Protein AF-A0A9D5QGN4-F1 (afdb_monomer)

Nearest PDB structures (foldseek):
  6yfr-assembly1_AA  TM=3.085E-01  e=6.357E-02  Leviviridae sp.
  6h04-assembly1_C  TM=1.923E-01  e=5.822E+00  Homo sapiens

Secondary structure (DSSP, 8-state):
-EEEGGGPPSEEEEEEEEEPPPHHHHHHH-EEEEEEEEEEEEE-SSEEEEEEEEEEEEEEE-TTT--EEEEEEEEEEEEEEEETTPPTTTSPPTTT-SEEE-TT--EEE-HHHHHHHHHHHS-SS--SSTT---S-GGGS------PPPGGGGGGHHHHT---

Foldseek 3Di:
DKAFPVPDDAAKDKDWDWADADPVLCVPFVWDGTKTKIWMWHHDPFKIKTKIKIWTWHWDAALFARDIDTHIFIDIDIAMEGEPPDDPPRDDDPVRHPYYDYPVDRMDDCSVVVSVVRVVRDDPGDHNDPPDPGHDCPPDPPPPPVDDDPVCPVVVVVVPPDD

Structure (mmCIF, N/CA/C/O backbone):
data_AF-A0A9D5QGN4-F1
#
_entry.id   AF-A0A9D5QGN4-F1
#
loop_
_atom_site.group_PDB
_atom_site.id
_atom_site.type_symbol
_atom_site.label_atom_id
_atom_site.label_alt_id
_atom_site.label_comp_id
_atom_site.label_asym_id
_atom_site.label_entity_id
_atom_site.label_seq_id
_atom_site.pdbx_PDB_ins_code
_atom_site.Cartn_x
_atom_site.Cartn_y
_atom_site.Cartn_z
_atom_site.occupancy
_atom_site.B_iso_or_equiv
_atom_site.auth_seq_id
_atom_site.auth_comp_id
_atom_site.auth_asym_id
_atom_site.auth_atom_id
_atom_site.pdbx_PDB_model_num
ATOM 1 N N . MET A 1 1 ? 5.331 4.589 -2.388 1.00 86.88 1 MET A N 1
ATOM 2 C CA . MET A 1 1 ? 6.805 4.487 -2.368 1.00 86.88 1 MET A CA 1
ATOM 3 C C . MET A 1 1 ? 7.326 5.094 -3.669 1.00 86.88 1 MET A C 1
ATOM 5 O O . MET A 1 1 ? 6.526 5.209 -4.586 1.00 86.88 1 MET A O 1
ATOM 9 N N . ILE A 1 2 ? 8.576 5.554 -3.764 1.00 90.56 2 ILE A N 1
ATOM 10 C CA . ILE A 1 2 ? 9.105 6.119 -5.023 1.00 90.56 2 ILE A CA 1
ATOM 11 C C . ILE A 1 2 ? 10.279 5.259 -5.468 1.00 90.56 2 ILE A C 1
ATOM 13 O O . ILE A 1 2 ? 11.277 5.154 -4.756 1.00 90.56 2 ILE A O 1
ATOM 17 N N . ILE A 1 3 ? 10.150 4.634 -6.636 1.00 92.06 3 ILE A N 1
ATOM 18 C CA . ILE A 1 3 ? 11.188 3.777 -7.210 1.00 92.06 3 ILE A CA 1
ATOM 19 C C . ILE A 1 3 ? 12.021 4.619 -8.168 1.00 92.06 3 ILE A C 1
ATOM 21 O O . ILE A 1 3 ? 11.512 5.065 -9.192 1.00 92.06 3 ILE A O 1
ATOM 25 N N . ASN A 1 4 ? 13.302 4.825 -7.855 1.00 91.62 4 ASN A N 1
ATOM 26 C CA . ASN A 1 4 ? 14.210 5.568 -8.724 1.00 91.62 4 ASN A CA 1
ATOM 27 C C . ASN A 1 4 ? 14.847 4.639 -9.764 1.00 91.62 4 ASN A C 1
ATOM 29 O O . ASN A 1 4 ? 15.761 3.870 -9.452 1.00 91.62 4 ASN A O 1
ATOM 33 N N . LEU A 1 5 ? 14.376 4.741 -11.006 1.00 90.44 5 LEU A N 1
ATOM 34 C CA . LEU A 1 5 ? 14.753 3.861 -12.112 1.00 90.44 5 LEU A CA 1
ATOM 35 C C . LEU A 1 5 ? 16.244 3.959 -12.461 1.00 90.44 5 LEU A C 1
ATOM 37 O O . LEU A 1 5 ? 16.861 2.961 -12.816 1.00 90.44 5 LEU A O 1
ATOM 41 N N . LYS A 1 6 ? 16.860 5.134 -12.277 1.00 86.69 6 LYS A N 1
ATOM 42 C CA . LYS A 1 6 ? 18.280 5.374 -12.601 1.00 86.69 6 LYS A CA 1
ATOM 43 C C . LYS A 1 6 ? 19.251 4.701 -11.633 1.00 86.69 6 LYS A C 1
ATOM 45 O O . LYS A 1 6 ? 20.433 4.577 -11.940 1.00 86.69 6 LYS A O 1
ATOM 50 N N . THR A 1 7 ? 18.773 4.303 -10.456 1.00 86.75 7 THR A N 1
ATOM 51 C CA . THR A 1 7 ? 19.592 3.632 -9.434 1.00 86.75 7 THR A CA 1
ATOM 52 C C . THR A 1 7 ? 19.526 2.108 -9.512 1.00 86.75 7 THR A C 1
ATOM 54 O O . THR A 1 7 ? 20.266 1.426 -8.801 1.00 86.75 7 THR A O 1
ATOM 57 N N . LEU A 1 8 ? 18.651 1.566 -10.364 1.00 88.69 8 LEU A N 1
ATOM 58 C CA . LEU A 1 8 ? 18.436 0.133 -10.496 1.00 88.69 8 LEU A CA 1
ATOM 59 C C . LEU A 1 8 ? 19.473 -0.495 -11.429 1.00 88.69 8 LEU A C 1
ATOM 61 O O . LEU A 1 8 ? 19.718 -0.017 -12.534 1.00 88.69 8 LEU A O 1
ATOM 65 N N . ASN A 1 9 ? 20.057 -1.605 -10.984 1.00 88.06 9 ASN A N 1
ATOM 66 C CA . ASN A 1 9 ? 20.917 -2.445 -11.813 1.00 88.06 9 ASN A CA 1
ATOM 67 C C . ASN A 1 9 ? 20.107 -3.626 -12.356 1.00 88.06 9 ASN A C 1
ATOM 69 O O . ASN A 1 9 ? 19.176 -4.088 -11.695 1.00 88.06 9 ASN A O 1
ATOM 73 N N . GLN A 1 10 ? 20.489 -4.153 -13.523 1.00 89.12 10 GLN A N 1
ATOM 74 C CA . GLN A 1 10 ? 19.886 -5.383 -14.043 1.00 89.12 10 GLN A CA 1
ATOM 75 C C . GLN A 1 10 ? 20.027 -6.542 -13.045 1.00 89.12 10 GLN A C 1
ATOM 77 O O . GLN A 1 10 ? 21.061 -6.695 -12.386 1.00 89.12 10 GLN A O 1
ATOM 82 N N . GLY A 1 11 ? 18.998 -7.387 -12.975 1.00 93.12 11 GLY A N 1
ATOM 83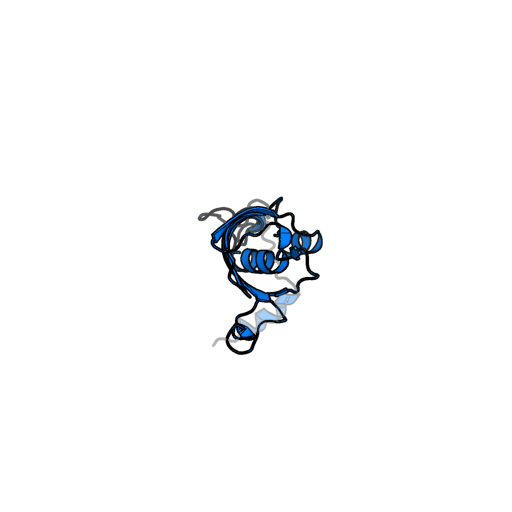 C CA . GLY A 1 11 ? 18.904 -8.489 -12.022 1.00 93.12 11 GLY A CA 1
ATOM 84 C C . GLY A 1 11 ? 18.174 -8.104 -10.734 1.00 93.12 11 GLY A C 1
ATOM 85 O O . GLY A 1 11 ? 17.320 -7.221 -10.718 1.00 93.12 11 GLY A O 1
ATOM 86 N N . ARG A 1 12 ? 18.477 -8.814 -9.642 1.00 94.12 12 ARG A N 1
ATOM 87 C CA . ARG A 1 12 ? 17.775 -8.648 -8.365 1.00 94.12 12 ARG A CA 1
ATOM 88 C C . ARG A 1 12 ? 18.363 -7.504 -7.540 1.00 94.12 12 ARG A C 1
ATOM 90 O O . ARG A 1 12 ? 19.506 -7.579 -7.093 1.00 94.12 12 ARG A O 1
ATOM 97 N N . CYS A 1 13 ? 17.539 -6.502 -7.262 1.00 93.69 13 CYS A N 1
ATOM 98 C CA . CYS A 1 13 ? 17.805 -5.401 -6.342 1.00 93.69 13 CYS A CA 1
ATOM 99 C C . CYS A 1 13 ? 16.971 -5.547 -5.060 1.00 93.69 13 CYS A C 1
ATOM 101 O O . CYS A 1 13 ? 15.909 -6.169 -5.062 1.00 93.69 13 CYS A O 1
ATOM 103 N N . THR A 1 14 ? 17.429 -4.953 -3.959 1.00 93.31 14 THR A N 1
ATOM 104 C CA . THR A 1 14 ? 16.645 -4.824 -2.723 1.00 93.31 14 THR A CA 1
ATOM 105 C C . THR A 1 14 ? 16.199 -3.384 -2.525 1.00 93.31 14 THR A C 1
ATOM 107 O O . THR A 1 14 ? 16.873 -2.442 -2.939 1.00 93.31 14 THR A O 1
ATOM 110 N N . LEU A 1 15 ? 15.057 -3.219 -1.868 1.00 91.62 15 LEU A N 1
ATOM 111 C CA . LEU A 1 15 ? 14.460 -1.927 -1.566 1.00 91.62 15 LEU A CA 1
ATOM 112 C C . LEU A 1 15 ? 14.100 -1.863 -0.093 1.00 91.62 15 LEU A C 1
ATOM 114 O O . LEU A 1 15 ? 13.513 -2.796 0.452 1.00 91.62 15 LEU A O 1
ATOM 118 N N . ALA A 1 16 ? 14.452 -0.754 0.543 1.00 93.81 16 ALA A N 1
ATOM 119 C CA . ALA A 1 16 ? 14.012 -0.407 1.882 1.00 93.81 16 ALA A CA 1
ATOM 120 C C . ALA A 1 16 ? 13.792 1.105 1.920 1.00 93.81 16 ALA A C 1
ATOM 122 O O . ALA A 1 16 ? 14.751 1.868 1.807 1.00 93.81 16 ALA A O 1
ATOM 123 N N . GLN A 1 17 ? 12.538 1.531 2.029 1.00 91.88 17 GLN A N 1
ATOM 124 C CA . GLN A 1 17 ? 12.173 2.944 2.003 1.00 91.88 17 GLN A CA 1
ATOM 125 C C . GLN A 1 17 ? 10.988 3.199 2.927 1.00 91.88 17 GLN A C 1
ATOM 127 O O . GLN A 1 17 ? 10.025 2.435 2.942 1.00 91.88 17 GLN A O 1
ATOM 132 N N . ASP A 1 18 ? 11.041 4.318 3.640 1.00 93.12 18 ASP A N 1
ATOM 133 C CA . ASP A 1 18 ? 9.887 4.871 4.3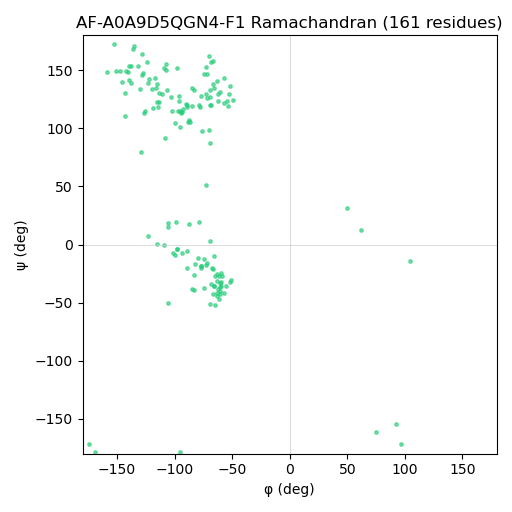32 1.00 93.12 18 ASP A CA 1
ATOM 134 C C . ASP A 1 18 ? 9.147 5.813 3.378 1.00 93.12 18 ASP A C 1
ATOM 136 O O . ASP A 1 18 ? 9.702 6.797 2.884 1.00 93.12 18 ASP A O 1
ATOM 140 N N . ALA A 1 19 ? 7.894 5.487 3.073 1.00 87.56 19 ALA A N 1
ATOM 141 C CA . ALA A 1 19 ? 7.053 6.277 2.193 1.00 87.56 19 ALA A CA 1
ATOM 142 C C . ALA A 1 19 ? 6.164 7.212 3.018 1.00 87.56 19 ALA A C 1
ATOM 144 O O . ALA A 1 19 ? 5.385 6.768 3.862 1.00 87.56 19 ALA A O 1
ATOM 145 N N . VAL A 1 20 ? 6.251 8.513 2.740 1.00 85.94 20 VAL A N 1
ATOM 146 C CA . VAL A 1 20 ? 5.322 9.509 3.284 1.00 85.94 20 VAL A CA 1
ATOM 147 C C . VAL A 1 20 ? 4.142 9.627 2.323 1.00 85.94 20 VAL A C 1
ATOM 149 O O . VAL A 1 20 ? 4.323 9.916 1.135 1.00 85.94 20 VAL A O 1
ATOM 152 N N . MET A 1 21 ? 2.945 9.340 2.828 1.00 85.00 21 MET A N 1
ATOM 153 C CA . MET A 1 21 ? 1.701 9.479 2.069 1.00 85.00 21 MET A CA 1
ATOM 154 C C . MET A 1 21 ? 1.344 10.959 1.900 1.00 85.00 21 MET A C 1
ATOM 156 O O . MET A 1 21 ? 1.760 11.791 2.706 1.00 85.00 21 MET A O 1
ATOM 160 N N . SER A 1 22 ? 0.619 11.298 0.832 1.00 74.44 22 SER A N 1
ATOM 161 C CA . SER A 1 22 ? 0.164 12.675 0.617 1.00 74.44 22 SER A CA 1
ATOM 162 C C . SER A 1 22 ? -0.917 13.062 1.636 1.00 74.44 22 SER A C 1
ATOM 164 O O . SER A 1 22 ? -1.562 12.198 2.234 1.00 74.44 22 SER A O 1
ATOM 166 N N . ASP A 1 23 ? -1.166 14.364 1.799 1.00 68.81 23 ASP A N 1
ATOM 167 C CA . ASP A 1 23 ? -2.219 14.866 2.694 1.00 68.81 23 ASP A CA 1
ATOM 168 C C . ASP A 1 23 ? -3.621 14.341 2.326 1.00 68.81 23 ASP A C 1
ATOM 170 O O . ASP A 1 23 ? -4.485 14.217 3.194 1.00 68.81 23 ASP A O 1
ATOM 174 N N . GLU A 1 24 ? -3.856 14.010 1.056 1.00 67.31 24 GLU A N 1
ATOM 175 C CA . GLU A 1 24 ? -5.113 13.433 0.568 1.00 67.31 24 GLU A CA 1
ATOM 176 C C . GLU A 1 24 ? -5.306 12.002 1.090 1.00 67.31 24 GLU A C 1
ATOM 178 O O . GLU A 1 24 ? -6.299 11.712 1.760 1.00 67.31 24 GLU A O 1
ATOM 183 N N . HIS A 1 25 ? -4.292 11.149 0.920 1.00 66.50 25 HIS A N 1
ATOM 184 C CA . HIS A 1 25 ? -4.282 9.772 1.432 1.00 66.50 25 HIS A CA 1
ATOM 185 C C . HIS A 1 25 ? -4.396 9.712 2.958 1.00 66.50 25 HIS A C 1
ATOM 187 O O . HIS A 1 25 ? -5.054 8.832 3.514 1.00 66.50 25 HIS A O 1
ATOM 193 N N . VAL A 1 26 ? -3.777 10.668 3.656 1.00 65.00 26 VAL A N 1
ATOM 194 C CA . VAL A 1 26 ? -3.856 10.773 5.120 1.00 65.00 26 VAL A CA 1
ATOM 195 C C . VAL A 1 26 ? -5.267 11.154 5.577 1.00 65.00 26 VAL A C 1
ATOM 197 O O . VAL A 1 26 ? -5.713 10.682 6.621 1.00 65.00 26 VAL A O 1
ATOM 200 N N . ARG A 1 27 ? -6.000 11.969 4.811 1.00 60.41 27 ARG A N 1
ATOM 201 C CA . ARG A 1 27 ? -7.374 12.367 5.158 1.00 60.41 27 ARG A CA 1
ATOM 202 C C . ARG A 1 27 ? -8.394 11.256 4.937 1.00 60.41 27 ARG A C 1
ATOM 204 O O . ARG A 1 27 ? -9.316 11.148 5.738 1.00 60.41 27 ARG A O 1
ATOM 211 N N . GLU A 1 28 ? -8.239 10.459 3.884 1.00 63.28 28 GLU A N 1
ATOM 212 C CA . GLU A 1 28 ? -9.186 9.386 3.551 1.00 63.28 28 GLU A CA 1
ATOM 213 C C . GLU A 1 28 ? -8.892 8.081 4.300 1.00 63.28 28 GLU A C 1
ATOM 215 O O . GLU A 1 28 ? -9.818 7.415 4.753 1.00 63.28 28 GLU A O 1
ATOM 220 N N . GLY A 1 29 ? -7.611 7.734 4.481 1.00 62.50 29 GLY A N 1
ATOM 221 C CA . GLY A 1 29 ? -7.188 6.467 5.092 1.00 62.50 29 GLY A CA 1
ATOM 222 C C . GLY A 1 29 ? -6.568 6.578 6.484 1.00 62.50 29 GLY A C 1
ATOM 223 O O . GLY A 1 29 ? -6.168 5.561 7.035 1.00 62.50 29 GLY A O 1
ATOM 224 N N . ALA A 1 30 ? -6.438 7.786 7.045 1.00 80.38 30 ALA A N 1
ATOM 225 C CA . ALA A 1 30 ? -5.944 8.045 8.402 1.00 80.38 30 ALA A CA 1
ATOM 226 C C . ALA A 1 30 ? -4.609 7.346 8.767 1.00 80.38 30 ALA A C 1
ATOM 228 O O . ALA A 1 30 ? -4.364 6.999 9.927 1.00 80.38 30 ALA A O 1
ATOM 229 N N . ILE A 1 31 ? -3.727 7.152 7.780 1.00 89.94 31 ILE A N 1
ATOM 230 C CA . ILE A 1 31 ? -2.390 6.567 7.956 1.00 89.94 31 ILE A CA 1
ATOM 231 C C . ILE A 1 31 ? -1.557 7.464 8.883 1.00 89.94 31 ILE A C 1
ATOM 233 O O . ILE A 1 31 ? -1.460 8.677 8.695 1.00 89.94 31 ILE A O 1
ATOM 237 N N . GLN A 1 32 ? -0.956 6.864 9.906 1.00 88.31 32 GLN A N 1
ATOM 238 C CA . GLN A 1 32 ? -0.197 7.549 10.943 1.00 88.31 32 GLN A CA 1
ATOM 239 C C . GLN A 1 32 ? 1.303 7.447 10.664 1.00 88.31 32 GLN A C 1
ATOM 241 O O . GLN A 1 32 ? 1.931 6.421 10.923 1.00 88.31 32 GLN A O 1
ATOM 246 N N . GLY A 1 33 ? 1.890 8.550 10.200 1.00 87.88 33 GLY A N 1
ATOM 247 C CA . GLY A 1 33 ? 3.329 8.637 9.961 1.00 87.88 33 GLY A CA 1
ATOM 248 C C . GLY A 1 33 ? 3.783 7.894 8.696 1.00 87.88 33 GLY A C 1
ATOM 249 O O . GLY A 1 33 ? 2.979 7.667 7.790 1.00 87.88 33 GLY A O 1
ATOM 250 N N . PRO A 1 34 ? 5.085 7.579 8.587 1.00 91.31 34 PRO A N 1
ATOM 251 C CA . PRO A 1 34 ? 5.629 6.918 7.409 1.00 91.31 34 PRO A CA 1
ATOM 252 C C . PRO A 1 34 ? 5.208 5.447 7.322 1.00 91.31 34 PRO A C 1
ATOM 254 O O . PRO A 1 34 ? 5.104 4.749 8.330 1.00 91.31 34 PRO A O 1
ATOM 257 N N . VAL A 1 35 ? 5.039 4.965 6.092 1.00 94.69 35 VAL A N 1
ATOM 258 C CA . VAL A 1 35 ? 4.842 3.546 5.783 1.00 94.69 35 VAL A CA 1
ATOM 259 C C . VAL A 1 35 ? 6.195 2.926 5.461 1.00 94.69 35 VAL A C 1
ATOM 261 O O . VAL A 1 35 ? 6.802 3.257 4.440 1.00 94.69 35 VAL A O 1
ATOM 264 N N . SER A 1 36 ? 6.661 2.004 6.297 1.00 96.19 36 SER A N 1
ATOM 265 C CA . SER A 1 36 ? 7.916 1.298 6.050 1.00 96.19 36 SER A CA 1
ATOM 266 C C . SER A 1 36 ? 7.710 0.201 5.018 1.00 96.19 36 SER A C 1
ATOM 268 O O . SER A 1 36 ? 6.928 -0.719 5.243 1.00 96.19 36 SER A O 1
ATOM 270 N N . CYS A 1 37 ? 8.435 0.279 3.904 1.00 96.62 37 CYS A N 1
ATOM 271 C CA . CYS A 1 37 ? 8.370 -0.681 2.807 1.00 96.62 37 CYS A CA 1
ATOM 272 C C . CYS A 1 37 ? 9.709 -1.402 2.649 1.00 96.62 37 CYS A C 1
ATOM 274 O O . CYS A 1 37 ? 10.769 -0.768 2.663 1.00 96.62 37 CYS A O 1
ATOM 276 N N . ARG A 1 38 ? 9.679 -2.726 2.478 1.00 96.62 38 ARG A N 1
ATOM 277 C CA . ARG A 1 38 ? 10.873 -3.544 2.218 1.00 96.62 38 ARG A CA 1
ATOM 278 C C . ARG A 1 38 ? 10.578 -4.584 1.155 1.00 96.62 38 ARG A C 1
ATOM 280 O O . ARG A 1 38 ? 9.534 -5.210 1.200 1.00 96.62 38 ARG A O 1
ATOM 287 N N . GLY A 1 39 ? 11.495 -4.817 0.228 1.00 95.69 39 GLY A N 1
ATOM 288 C CA . GLY A 1 39 ? 11.228 -5.762 -0.847 1.00 95.69 39 GLY A CA 1
ATOM 289 C C . GLY A 1 39 ? 12.400 -6.036 -1.765 1.00 95.69 39 GLY A C 1
ATOM 290 O O . GLY A 1 39 ? 13.533 -5.610 -1.525 1.00 95.69 39 GLY A O 1
ATOM 291 N N . THR A 1 40 ? 12.092 -6.752 -2.835 1.00 96.62 40 THR A N 1
ATOM 292 C CA . THR A 1 40 ? 12.992 -7.055 -3.939 1.00 96.62 40 THR A CA 1
ATOM 293 C C . THR A 1 40 ? 12.403 -6.546 -5.244 1.00 96.62 40 THR A C 1
ATOM 295 O O . THR A 1 40 ? 11.196 -6.648 -5.461 1.00 96.62 40 THR A O 1
ATOM 298 N N . LEU A 1 41 ? 13.264 -6.028 -6.114 1.00 97.12 41 LEU A N 1
ATOM 299 C CA . LEU A 1 41 ? 12.931 -5.728 -7.499 1.00 97.12 41 LEU A CA 1
ATOM 300 C C . LEU A 1 41 ? 13.734 -6.664 -8.386 1.00 97.12 41 LEU A C 1
ATOM 302 O O . LEU A 1 41 ? 14.962 -6.670 -8.313 1.00 97.12 41 LEU A O 1
ATOM 306 N N . ASP A 1 42 ? 13.056 -7.431 -9.222 1.00 97.06 42 ASP A N 1
ATOM 307 C CA . ASP A 1 42 ? 13.687 -8.216 -10.271 1.00 97.06 42 ASP A CA 1
ATOM 308 C C . ASP A 1 42 ? 13.625 -7.390 -11.568 1.00 97.06 42 ASP A C 1
ATOM 310 O O . ASP A 1 42 ? 12.577 -7.256 -12.203 1.00 97.06 42 ASP A O 1
ATOM 314 N N . VAL A 1 43 ? 14.756 -6.760 -11.906 1.00 95.56 43 VAL A N 1
ATOM 315 C CA . VAL A 1 43 ? 14.925 -5.858 -13.053 1.00 95.56 43 VAL A CA 1
ATOM 316 C C . VAL A 1 43 ? 15.322 -6.685 -14.273 1.00 95.56 43 VAL A C 1
ATOM 318 O O . VAL A 1 43 ? 16.457 -7.160 -14.389 1.00 95.56 43 VAL A O 1
ATOM 321 N N . LEU A 1 44 ? 14.364 -6.871 -15.171 1.00 92.88 44 LEU A N 1
ATOM 322 C CA . LEU A 1 44 ? 14.517 -7.527 -16.465 1.00 92.88 44 LEU A CA 1
ATOM 323 C C . LEU A 1 44 ? 14.772 -6.477 -17.555 1.00 92.88 44 LEU A C 1
ATOM 325 O O . LEU A 1 44 ? 14.867 -5.284 -17.283 1.00 92.88 44 LEU A O 1
ATOM 329 N N . HIS A 1 45 ? 14.898 -6.921 -18.806 1.00 90.56 45 HIS A N 1
ATOM 330 C CA . HIS A 1 45 ? 15.246 -6.030 -19.913 1.00 90.56 45 HIS A CA 1
ATOM 331 C C . HIS A 1 45 ? 14.186 -4.941 -20.164 1.00 90.56 45 HIS A C 1
ATOM 333 O O . HIS A 1 45 ? 14.536 -3.775 -20.303 1.00 90.56 45 HIS A O 1
ATOM 339 N N . TYR A 1 46 ? 12.899 -5.308 -20.152 1.00 93.38 46 TYR A N 1
ATOM 340 C CA . TYR A 1 46 ? 11.778 -4.382 -20.372 1.00 93.38 46 TYR A CA 1
ATOM 341 C C . TYR A 1 46 ? 10.758 -4.362 -19.230 1.00 93.38 46 TYR A C 1
ATOM 343 O O . TYR A 1 46 ? 9.686 -3.776 -19.371 1.00 93.38 46 TYR A O 1
ATOM 351 N N . GLN A 1 47 ? 11.050 -5.034 -18.117 1.00 94.88 47 GLN A N 1
ATOM 352 C CA . GLN A 1 47 ? 10.113 -5.181 -17.009 1.00 94.88 47 GLN A CA 1
ATOM 353 C C . GLN A 1 47 ? 10.820 -5.077 -15.672 1.00 94.88 47 GLN A C 1
ATOM 355 O O . GLN A 1 47 ? 11.954 -5.528 -15.522 1.00 94.88 47 GLN A O 1
ATOM 360 N N . ILE A 1 48 ? 10.111 -4.563 -14.678 1.00 95.81 48 ILE A N 1
ATOM 361 C CA . ILE A 1 48 ? 10.552 -4.587 -13.291 1.00 95.81 48 ILE A CA 1
ATOM 362 C C . ILE A 1 48 ? 9.447 -5.228 -12.471 1.00 95.81 48 ILE A C 1
ATOM 364 O O . ILE A 1 48 ? 8.349 -4.686 -12.360 1.00 95.81 48 ILE A O 1
ATOM 368 N N . HIS A 1 49 ? 9.754 -6.389 -11.901 1.00 96.56 49 HIS A N 1
ATOM 369 C CA . HIS A 1 49 ? 8.853 -7.107 -11.008 1.00 96.56 49 HIS A CA 1
ATOM 370 C C . HIS A 1 49 ? 9.169 -6.694 -9.582 1.00 96.56 49 HIS A C 1
ATOM 372 O O . HIS A 1 49 ? 10.271 -6.925 -9.087 1.00 96.56 49 HIS A O 1
ATOM 378 N N . VAL A 1 50 ? 8.215 -6.060 -8.920 1.00 96.94 50 VAL A N 1
ATOM 379 C CA . VAL A 1 50 ? 8.356 -5.579 -7.550 1.00 96.94 50 VAL A CA 1
ATOM 380 C C . VAL A 1 50 ? 7.616 -6.537 -6.633 1.00 96.94 50 VAL A C 1
ATOM 382 O O . VAL A 1 50 ? 6.437 -6.805 -6.837 1.00 96.94 50 VAL A O 1
ATOM 385 N N . ALA A 1 51 ? 8.302 -7.038 -5.611 1.00 96.94 51 ALA A N 1
ATOM 386 C CA . ALA A 1 51 ? 7.707 -7.802 -4.524 1.00 96.94 51 ALA A CA 1
ATOM 387 C C . ALA A 1 51 ? 8.123 -7.159 -3.204 1.00 96.94 51 ALA A C 1
ATOM 389 O O . ALA A 1 51 ? 9.306 -7.158 -2.856 1.00 96.94 51 ALA A O 1
ATOM 390 N N . ALA A 1 52 ? 7.170 -6.581 -2.481 1.00 96.62 52 ALA A N 1
ATOM 391 C CA . ALA A 1 52 ? 7.454 -5.810 -1.283 1.00 96.62 52 ALA A CA 1
ATOM 392 C C . ALA A 1 52 ? 6.439 -6.080 -0.175 1.00 96.62 52 ALA A C 1
ATOM 394 O O . ALA A 1 52 ? 5.294 -6.440 -0.418 1.00 96.62 52 ALA A O 1
ATOM 395 N N . THR A 1 53 ? 6.878 -5.886 1.060 1.00 97.38 53 THR A N 1
ATOM 396 C CA . THR A 1 53 ? 6.050 -5.847 2.254 1.00 97.38 53 THR A CA 1
ATOM 397 C C . THR A 1 53 ? 5.978 -4.427 2.779 1.00 97.38 53 THR A C 1
ATOM 399 O O . THR A 1 53 ? 6.907 -3.632 2.598 1.00 97.38 53 THR A O 1
ATOM 402 N N . PHE A 1 54 ? 4.876 -4.109 3.446 1.00 96.88 54 PHE A N 1
ATOM 403 C CA . PHE A 1 54 ? 4.699 -2.840 4.132 1.00 96.88 54 PHE A CA 1
ATOM 404 C C . PHE A 1 54 ? 4.356 -3.050 5.605 1.00 96.88 54 PHE A C 1
ATOM 406 O O . PHE A 1 54 ? 3.858 -4.096 6.026 1.00 96.88 54 PHE A O 1
ATOM 413 N N . SER A 1 55 ? 4.642 -2.035 6.410 1.00 97.06 55 SER A N 1
ATOM 414 C CA . SER A 1 55 ? 4.209 -1.937 7.799 1.00 97.06 55 SER A CA 1
ATOM 415 C C . SER A 1 55 ? 3.869 -0.487 8.114 1.00 97.06 55 SER A C 1
ATOM 417 O O . SER A 1 55 ? 4.655 0.418 7.830 1.00 97.06 55 SER A O 1
ATOM 419 N N . CYS A 1 56 ? 2.695 -0.265 8.694 1.00 95.56 56 CYS A N 1
ATOM 420 C CA . CYS A 1 56 ? 2.215 1.061 9.067 1.00 95.56 56 CYS A CA 1
ATOM 421 C C . CYS A 1 56 ? 1.245 0.996 10.249 1.00 95.56 56 CYS A C 1
ATOM 423 O O . CYS A 1 56 ? 0.817 -0.077 10.671 1.00 95.56 56 CYS A O 1
ATOM 425 N N . ALA A 1 57 ? 0.872 2.162 10.766 1.00 94.06 57 ALA A N 1
ATOM 426 C CA . ALA A 1 57 ? -0.242 2.310 11.690 1.00 94.06 57 ALA A CA 1
ATOM 427 C C . ALA A 1 57 ? -1.336 3.149 11.026 1.00 94.06 57 ALA A C 1
ATOM 429 O O . ALA A 1 57 ? -1.037 4.141 10.367 1.00 94.06 57 ALA A O 1
ATOM 430 N N . VAL A 1 58 ? -2.593 2.759 11.199 1.00 93.25 58 VAL A N 1
ATOM 431 C CA . VAL A 1 58 ? -3.764 3.487 10.700 1.00 93.25 58 VAL A CA 1
ATOM 432 C C . VAL A 1 58 ? -4.634 3.884 11.883 1.00 93.25 58 VAL A C 1
ATOM 434 O O . VAL A 1 58 ? -4.890 3.077 12.775 1.00 93.25 58 VAL A O 1
ATOM 437 N N . ARG A 1 59 ? -5.095 5.134 11.912 1.00 92.38 59 ARG A N 1
ATOM 438 C CA . ARG A 1 59 ? -6.092 5.570 12.887 1.00 92.38 59 ARG A CA 1
ATOM 439 C C . ARG A 1 59 ? -7.459 5.060 12.447 1.00 92.38 59 ARG A C 1
ATOM 441 O O . ARG A 1 59 ? -7.892 5.302 11.330 1.00 92.38 59 ARG A O 1
ATOM 448 N N . ALA A 1 60 ? -8.153 4.388 13.349 1.00 92.38 60 ALA A N 1
ATOM 449 C CA . ALA A 1 60 ? -9.479 3.848 13.103 1.00 92.38 60 ALA A CA 1
ATOM 450 C C . ALA A 1 60 ? -10.401 4.125 14.288 1.00 92.38 60 ALA A C 1
ATOM 452 O O . ALA A 1 60 ? -9.954 4.514 15.367 1.00 92.38 60 ALA A O 1
ATOM 453 N N . THR A 1 61 ? -11.693 3.894 14.099 1.00 93.56 61 THR A N 1
ATOM 454 C CA . THR A 1 61 ? -12.693 4.014 15.162 1.00 93.56 61 THR A CA 1
ATOM 455 C C . THR A 1 61 ? -13.215 2.636 15.517 1.00 93.56 61 THR A C 1
ATOM 457 O O . THR A 1 61 ? -13.632 1.887 14.638 1.00 93.56 61 THR A O 1
ATOM 460 N N . CYS A 1 62 ? -13.217 2.298 16.804 1.00 94.81 62 CYS A N 1
ATOM 461 C CA . CYS A 1 62 ? -13.682 1.004 17.274 1.00 94.81 62 CYS A CA 1
ATOM 462 C C . CYS A 1 62 ? -15.164 0.838 16.941 1.00 94.81 62 CYS A C 1
ATOM 464 O O . CYS A 1 62 ? -15.999 1.616 17.405 1.00 94.81 62 CYS A O 1
ATOM 466 N N . SER A 1 63 ? -15.520 -0.223 16.219 1.00 95.06 63 SER A N 1
ATOM 467 C CA . SER A 1 63 ? -16.907 -0.470 15.814 1.00 95.06 63 SER A CA 1
ATOM 468 C C . SER A 1 63 ? -17.856 -0.769 16.985 1.00 95.06 63 SER A C 1
ATOM 470 O O . SER A 1 63 ? -19.065 -0.837 16.783 1.00 95.06 63 SER A O 1
ATOM 472 N N . ARG A 1 64 ? -17.335 -0.986 18.205 1.00 94.25 64 ARG A N 1
ATOM 473 C CA . ARG A 1 64 ? -18.130 -1.307 19.406 1.00 94.25 64 ARG A CA 1
ATOM 474 C C . ARG A 1 64 ? -18.255 -0.149 20.392 1.00 94.25 64 ARG A C 1
ATOM 476 O O . ARG A 1 64 ? -19.362 0.117 20.851 1.00 94.25 64 ARG A O 1
ATOM 483 N N . CYS A 1 65 ? -17.147 0.484 20.781 1.00 94.44 65 CYS A N 1
ATOM 484 C CA . CYS A 1 65 ? -17.154 1.576 21.768 1.00 94.44 65 CYS A CA 1
ATOM 485 C C . CYS A 1 65 ? -17.049 2.974 21.145 1.00 94.44 65 CYS A C 1
ATOM 487 O O . CYS A 1 65 ? -17.193 3.950 21.870 1.00 94.44 65 CYS A O 1
ATOM 489 N N . ALA A 1 66 ? -16.823 3.076 19.830 1.00 93.50 66 ALA A N 1
ATOM 490 C CA . ALA A 1 66 ? -16.600 4.330 19.107 1.00 93.50 66 ALA A CA 1
ATOM 491 C C . ALA A 1 66 ? -15.358 5.138 19.543 1.00 93.50 66 ALA A C 1
ATOM 493 O O . ALA A 1 66 ? -15.193 6.280 19.122 1.00 93.50 66 ALA A O 1
ATOM 494 N N . GLU A 1 67 ? -14.454 4.554 20.334 1.00 93.12 67 GLU A N 1
ATOM 495 C CA . GLU A 1 67 ? -13.166 5.173 20.663 1.00 93.12 67 GLU A CA 1
ATOM 496 C C . GLU A 1 67 ? -12.196 5.106 19.475 1.00 93.12 67 GLU A C 1
ATOM 498 O O . GLU A 1 67 ? -12.197 4.137 18.706 1.00 93.12 67 GLU A O 1
ATOM 503 N N . GLU A 1 68 ? -11.348 6.126 19.334 1.00 93.31 68 GLU A N 1
ATOM 504 C CA . GLU A 1 68 ? -10.233 6.093 18.385 1.00 93.31 68 GLU A CA 1
ATOM 505 C C . GLU A 1 68 ? -9.198 5.041 18.816 1.00 93.31 68 GLU A C 1
ATOM 507 O O . GLU A 1 68 ? -8.841 4.938 19.989 1.00 93.31 68 GLU A O 1
ATOM 512 N N . LEU A 1 69 ? -8.674 4.280 17.855 1.00 93.31 69 LEU A N 1
ATOM 513 C CA . LEU A 1 69 ? -7.566 3.351 18.052 1.00 93.31 69 LEU A CA 1
ATOM 514 C C . LEU A 1 69 ? -6.495 3.530 16.974 1.00 93.31 69 LEU A C 1
ATOM 516 O O . LEU A 1 69 ? -6.773 3.951 15.852 1.00 93.31 69 LEU A O 1
ATOM 520 N N . SER A 1 70 ? -5.263 3.171 17.327 1.00 93.75 70 SER A N 1
ATOM 521 C CA . SER A 1 70 ? -4.165 3.000 16.377 1.00 93.75 70 SER A CA 1
ATOM 522 C C . SER A 1 70 ? -4.057 1.521 16.029 1.00 93.75 70 SER A C 1
ATOM 524 O O . SER A 1 70 ? -3.785 0.693 16.900 1.00 93.75 70 SER A O 1
ATOM 526 N N . LEU A 1 71 ? -4.322 1.186 14.771 1.00 93.38 71 LEU A N 1
ATOM 527 C CA . LEU A 1 71 ? -4.307 -0.180 14.277 1.00 93.38 71 LEU A CA 1
ATOM 528 C C . LEU A 1 71 ? -3.010 -0.438 13.495 1.00 93.38 71 LEU A C 1
ATOM 530 O O . LEU A 1 71 ? -2.812 0.175 12.442 1.00 93.38 71 LEU A O 1
ATOM 534 N N . PRO A 1 72 ? -2.123 -1.332 13.967 1.00 94.88 72 PRO A N 1
ATOM 535 C CA . PRO A 1 72 ? -0.962 -1.737 13.190 1.00 94.88 72 PRO A CA 1
ATOM 536 C C . PRO A 1 72 ? -1.406 -2.620 12.019 1.00 94.88 72 PRO A C 1
ATOM 538 O O . PRO A 1 72 ? -2.071 -3.637 12.218 1.00 94.88 72 PRO A O 1
ATOM 541 N N . LEU A 1 73 ? -1.004 -2.248 10.806 1.00 95.50 73 LEU A N 1
ATOM 542 C CA . LEU A 1 73 ? -1.236 -3.010 9.584 1.00 95.50 73 LEU A CA 1
ATOM 543 C C . LEU A 1 73 ? 0.095 -3.453 8.981 1.00 95.50 73 LEU A C 1
ATOM 545 O O . LEU A 1 73 ? 1.095 -2.732 9.010 1.00 95.50 73 LEU A O 1
ATOM 549 N N . HIS A 1 74 ? 0.086 -4.658 8.428 1.00 96.50 74 HIS A N 1
ATOM 550 C CA . HIS A 1 74 ? 1.179 -5.216 7.650 1.00 96.50 74 HIS A CA 1
ATOM 551 C C . HIS A 1 74 ? 0.591 -6.012 6.491 1.00 96.50 74 HIS A C 1
ATOM 553 O O . HIS A 1 74 ? -0.487 -6.591 6.619 1.00 96.50 74 HIS A O 1
ATOM 559 N N . GLY A 1 75 ? 1.311 -6.057 5.381 1.00 96.25 75 GLY A N 1
ATOM 560 C CA . GLY A 1 75 ? 0.894 -6.809 4.208 1.00 96.25 75 GLY A CA 1
ATOM 561 C C . GLY A 1 75 ? 2.009 -6.909 3.183 1.00 96.25 75 GLY A C 1
ATOM 562 O O . GLY A 1 75 ? 3.125 -6.426 3.403 1.00 96.25 75 GLY A O 1
ATOM 563 N N . GLU A 1 76 ? 1.700 -7.556 2.070 1.00 96.25 76 GLU A N 1
ATOM 564 C CA . GLU A 1 76 ? 2.584 -7.694 0.921 1.00 96.25 76 GLU A CA 1
ATOM 565 C C . GLU A 1 76 ? 1.863 -7.247 -0.343 1.00 96.25 76 GLU A C 1
ATOM 567 O O . GLU A 1 76 ? 0.660 -7.422 -0.460 1.00 96.25 76 GLU A O 1
ATOM 572 N N . PHE A 1 77 ? 2.606 -6.682 -1.285 1.00 94.81 77 PHE A N 1
ATOM 573 C CA . PHE A 1 77 ? 2.097 -6.300 -2.593 1.00 94.81 77 PHE A CA 1
ATOM 574 C C . PHE A 1 77 ? 3.105 -6.669 -3.669 1.00 94.81 77 PHE A C 1
ATOM 576 O O . PHE A 1 77 ? 4.320 -6.764 -3.437 1.00 94.81 77 PHE A O 1
ATOM 583 N N . ARG A 1 78 ? 2.577 -6.891 -4.869 1.00 95.81 78 ARG A N 1
ATOM 584 C CA . ARG A 1 78 ? 3.363 -7.144 -6.069 1.00 95.81 78 ARG A CA 1
ATOM 585 C C . ARG A 1 78 ? 2.910 -6.210 -7.164 1.00 95.81 78 ARG A C 1
ATOM 587 O O . ARG A 1 78 ? 1.739 -5.860 -7.212 1.00 95.81 78 ARG A O 1
ATOM 594 N N . MET A 1 79 ? 3.853 -5.802 -7.997 1.00 95.62 79 MET A N 1
ATOM 595 C CA . MET A 1 79 ? 3.564 -4.913 -9.112 1.00 95.62 79 MET A CA 1
ATOM 596 C C . MET A 1 79 ? 4.529 -5.154 -10.266 1.00 95.62 79 MET A C 1
ATOM 598 O O . MET A 1 79 ? 5.694 -5.501 -10.051 1.00 95.62 79 MET A O 1
ATOM 602 N N . ILE A 1 80 ? 4.048 -4.929 -11.481 1.00 96.44 80 ILE A N 1
ATOM 603 C CA . ILE A 1 80 ? 4.809 -5.026 -12.720 1.00 96.44 80 ILE A CA 1
ATOM 604 C C . ILE A 1 80 ? 4.902 -3.633 -13.340 1.00 96.44 80 ILE A C 1
ATOM 606 O O . ILE A 1 80 ? 3.902 -3.016 -13.711 1.00 96.44 80 ILE A O 1
ATOM 610 N N . LEU A 1 81 ? 6.132 -3.139 -13.475 1.00 95.81 81 LEU A N 1
ATOM 611 C CA . LEU A 1 81 ? 6.432 -1.952 -14.269 1.00 95.81 81 LEU A CA 1
ATOM 612 C C . LEU A 1 81 ? 6.889 -2.415 -15.649 1.00 95.81 81 LEU A C 1
ATOM 614 O O . LEU A 1 81 ? 7.822 -3.211 -15.756 1.00 95.81 81 LEU A O 1
ATOM 618 N N . GLN A 1 82 ? 6.274 -1.885 -16.696 1.00 96.12 82 GLN A N 1
ATOM 619 C CA . GLN A 1 82 ? 6.542 -2.240 -18.084 1.00 96.12 82 GLN A CA 1
ATOM 620 C C . GLN A 1 82 ? 7.169 -1.059 -18.827 1.00 96.12 82 GLN A C 1
ATOM 622 O O . GLN A 1 82 ? 6.639 0.053 -18.821 1.00 96.12 82 GLN A O 1
ATOM 627 N N . HIS A 1 83 ? 8.271 -1.307 -19.529 1.00 95.12 83 HIS A N 1
ATOM 628 C CA . HIS A 1 83 ? 8.838 -0.327 -20.446 1.00 95.12 83 HIS A CA 1
ATOM 629 C C . HIS A 1 83 ? 7.914 -0.147 -21.661 1.00 95.12 83 HIS A C 1
ATOM 631 O O . HIS A 1 83 ? 7.483 -1.145 -22.249 1.00 95.12 83 HIS A O 1
ATOM 637 N N . ARG A 1 84 ? 7.620 1.101 -22.059 1.00 93.62 84 ARG A N 1
ATOM 638 C CA . ARG A 1 84 ? 6.714 1.413 -23.186 1.00 93.62 84 ARG A CA 1
ATOM 639 C C . ARG A 1 84 ? 7.203 0.888 -24.526 1.00 93.62 84 ARG A C 1
ATOM 641 O O . ARG A 1 84 ? 6.388 0.415 -25.308 1.00 93.62 84 ARG A O 1
ATOM 648 N N . ASP A 1 85 ? 8.508 0.945 -24.769 1.00 91.44 85 ASP A N 1
ATOM 649 C CA . ASP A 1 85 ? 9.091 0.545 -26.057 1.00 91.44 85 ASP A CA 1
ATOM 650 C C . ASP A 1 85 ? 9.426 -0.951 -26.131 1.00 91.44 85 ASP A C 1
ATOM 652 O O . ASP A 1 85 ? 10.218 -1.381 -26.970 1.00 91.44 85 ASP A O 1
ATOM 656 N N . ALA A 1 86 ? 8.853 -1.760 -25.236 1.00 91.69 86 ALA A N 1
ATOM 657 C CA . ALA A 1 86 ? 9.034 -3.202 -25.275 1.00 91.69 86 ALA A CA 1
ATOM 658 C C . ALA A 1 86 ? 8.499 -3.781 -26.600 1.00 91.69 86 ALA A C 1
ATOM 660 O O . ALA A 1 86 ? 7.366 -3.476 -26.991 1.00 91.69 86 ALA A O 1
ATOM 661 N N . PRO A 1 87 ? 9.275 -4.627 -27.300 1.00 90.25 87 PRO A N 1
ATOM 662 C CA . PRO A 1 87 ? 8.829 -5.242 -28.537 1.00 90.25 87 PRO A CA 1
ATOM 663 C C . PRO A 1 87 ? 7.703 -6.259 -28.282 1.00 90.25 87 PRO A C 1
ATOM 665 O O . PRO A 1 87 ? 7.599 -6.832 -27.190 1.00 90.25 87 PRO A O 1
ATOM 668 N N . PRO A 1 88 ? 6.881 -6.560 -29.306 1.00 83.44 88 PRO A N 1
ATOM 669 C CA . PRO A 1 88 ? 5.891 -7.627 -29.223 1.00 83.44 88 PRO A CA 1
ATOM 670 C C . PRO A 1 88 ? 6.546 -8.956 -28.819 1.00 83.44 88 PRO A C 1
ATOM 672 O O . PRO A 1 88 ? 7.462 -9.427 -29.492 1.00 83.44 88 PRO A O 1
ATOM 675 N N . GLY A 1 89 ? 6.063 -9.564 -27.733 1.00 83.94 89 GLY A N 1
ATOM 676 C CA . GLY A 1 89 ? 6.627 -10.789 -27.148 1.00 83.94 89 GLY A CA 1
ATOM 677 C C . GLY A 1 89 ? 7.448 -10.571 -25.871 1.00 83.94 89 GLY A C 1
ATOM 678 O O . GLY A 1 89 ? 7.678 -11.535 -25.149 1.00 83.94 89 GLY A O 1
ATOM 679 N N . GLU A 1 90 ? 7.824 -9.327 -25.559 1.00 85.75 90 GLU A N 1
ATOM 680 C CA . GLU A 1 90 ? 8.491 -8.948 -24.298 1.00 85.75 90 GLU A CA 1
ATOM 681 C C . GLU A 1 90 ? 7.638 -7.999 -23.434 1.00 85.75 90 GLU A C 1
ATOM 683 O O . GLU A 1 90 ? 8.040 -7.592 -22.343 1.00 85.75 90 GLU A O 1
ATOM 688 N N . SER A 1 91 ? 6.439 -7.655 -23.910 1.00 88.62 91 SER A N 1
ATOM 689 C CA . SER A 1 91 ? 5.417 -6.958 -23.130 1.00 88.62 91 SER A CA 1
ATOM 690 C C . SER A 1 91 ? 4.583 -7.952 -22.321 1.00 88.62 91 SER A C 1
ATOM 692 O O . SER A 1 91 ? 4.133 -8.968 -22.857 1.00 88.62 91 SER A O 1
ATOM 694 N N . ALA A 1 92 ? 4.337 -7.640 -21.049 1.00 87.25 92 ALA A N 1
ATOM 695 C CA . ALA A 1 92 ? 3.336 -8.335 -20.250 1.00 87.25 92 ALA A CA 1
ATOM 696 C C . ALA A 1 92 ? 1.916 -8.061 -20.796 1.00 87.25 92 ALA A C 1
ATOM 698 O O . ALA A 1 92 ? 1.709 -7.058 -21.494 1.00 87.25 92 ALA A O 1
ATOM 699 N N . PRO A 1 93 ? 0.932 -8.932 -20.500 1.00 88.88 93 PRO A N 1
ATOM 700 C CA . PRO A 1 93 ? -0.476 -8.649 -20.760 1.00 88.88 93 PRO A CA 1
ATOM 701 C C . PRO A 1 93 ? -0.879 -7.300 -20.154 1.00 88.88 93 PRO A C 1
ATOM 703 O O . PRO A 1 93 ? -0.490 -6.973 -19.037 1.00 88.88 93 PRO A O 1
ATOM 706 N N . ALA A 1 94 ? -1.638 -6.490 -20.894 1.00 86.62 94 ALA A N 1
ATOM 707 C CA . ALA A 1 94 ? -1.930 -5.114 -20.487 1.00 86.62 94 ALA A CA 1
ATOM 708 C C . ALA A 1 94 ? -2.725 -5.014 -19.171 1.00 86.62 94 ALA A C 1
ATOM 710 O O . ALA A 1 94 ? -2.647 -3.991 -18.499 1.00 86.62 94 ALA A O 1
ATOM 711 N N . ASP A 1 95 ? -3.480 -6.054 -18.825 1.00 90.12 95 ASP A N 1
ATOM 712 C CA . ASP A 1 95 ? -4.239 -6.213 -17.584 1.00 90.12 95 ASP A CA 1
ATOM 713 C C . ASP A 1 95 ? -3.388 -6.662 -16.385 1.00 90.12 95 ASP A C 1
ATOM 715 O O . ASP A 1 95 ? -3.857 -6.589 -15.253 1.00 90.12 95 ASP A O 1
ATOM 719 N N . GLU A 1 96 ? -2.142 -7.080 -16.616 1.00 89.50 96 GLU A N 1
ATOM 720 C CA . GLU A 1 96 ? -1.172 -7.433 -15.571 1.00 89.50 96 GLU A CA 1
ATOM 721 C C . GLU A 1 96 ? -0.167 -6.302 -15.282 1.00 89.50 96 GLU A C 1
ATOM 723 O O . GLU A 1 96 ? 0.618 -6.400 -14.342 1.00 89.50 96 GLU A O 1
ATOM 728 N N . VAL A 1 97 ? -0.153 -5.236 -16.091 1.00 93.94 97 VAL A N 1
ATOM 729 C CA . VAL A 1 97 ? 0.780 -4.111 -15.937 1.00 93.94 97 VAL A CA 1
ATOM 730 C C . VAL A 1 97 ? 0.187 -3.032 -15.036 1.00 93.94 97 VAL A C 1
ATOM 732 O O . VAL A 1 97 ? -0.814 -2.410 -15.386 1.00 93.94 97 VAL A O 1
ATOM 735 N N . ASP A 1 98 ? 0.876 -2.721 -13.939 1.00 94.81 98 ASP A N 1
ATOM 736 C CA . ASP A 1 98 ? 0.475 -1.650 -13.020 1.00 94.81 98 ASP A CA 1
ATOM 737 C C . ASP A 1 98 ? 0.948 -0.271 -13.491 1.00 94.81 98 ASP A C 1
ATOM 739 O O . ASP A 1 98 ? 0.234 0.725 -13.375 1.00 94.81 98 ASP A O 1
ATOM 743 N N . PHE A 1 99 ? 2.166 -0.198 -14.037 1.00 94.88 99 PHE A N 1
ATOM 744 C CA . PHE A 1 99 ? 2.773 1.061 -14.465 1.00 94.88 99 PHE A CA 1
ATOM 745 C C . PHE A 1 99 ? 3.524 0.909 -15.780 1.00 94.88 99 PHE A C 1
ATOM 747 O O . PHE A 1 99 ? 4.248 -0.059 -15.995 1.00 94.88 99 PHE A O 1
ATOM 754 N N . TYR A 1 100 ? 3.427 1.933 -16.624 1.00 94.69 100 TYR A N 1
ATOM 755 C CA . TYR A 1 100 ? 4.261 2.073 -17.812 1.00 94.69 100 TYR A CA 1
ATOM 756 C C . TYR A 1 100 ? 5.303 3.163 -17.591 1.00 94.69 100 TYR A C 1
ATOM 758 O O . TYR A 1 100 ? 4.942 4.263 -17.174 1.00 94.69 100 TYR A O 1
ATOM 766 N N . TYR A 1 101 ? 6.557 2.879 -17.930 1.00 94.88 101 TYR A N 1
ATOM 767 C CA . TYR A 1 101 ? 7.658 3.842 -17.879 1.00 94.88 101 TYR A CA 1
ATOM 768 C C . TYR A 1 101 ? 8.421 3.893 -19.209 1.00 94.88 101 TYR A C 1
ATOM 770 O O . TYR A 1 101 ? 8.271 3.021 -20.069 1.00 94.88 101 TYR A O 1
ATOM 778 N N . SER A 1 102 ? 9.211 4.942 -19.383 1.00 92.94 102 SER A N 1
ATOM 779 C CA . SER A 1 102 ? 10.055 5.224 -20.544 1.00 92.94 102 SER A CA 1
ATOM 780 C C . SER A 1 102 ? 11.444 5.688 -20.100 1.00 92.94 102 SER A C 1
ATOM 782 O O . SER A 1 102 ? 11.653 5.971 -18.921 1.00 92.94 102 SER A O 1
ATOM 784 N N . ASP A 1 103 ? 12.390 5.798 -21.033 1.00 87.75 103 ASP A N 1
ATOM 785 C CA . ASP A 1 103 ? 13.757 6.263 -20.746 1.00 87.75 103 ASP A CA 1
ATOM 786 C C . ASP A 1 103 ? 13.820 7.689 -20.156 1.00 87.75 103 ASP A C 1
ATOM 788 O O . ASP A 1 103 ? 14.771 8.036 -19.447 1.00 87.75 103 ASP A O 1
ATOM 792 N N . ASP A 1 104 ? 12.804 8.516 -20.421 1.00 90.88 104 ASP A N 1
ATOM 793 C CA . ASP A 1 104 ? 12.699 9.875 -19.880 1.00 90.88 104 ASP A CA 1
ATOM 794 C C . ASP A 1 104 ? 12.253 9.890 -18.404 1.00 90.88 104 ASP A C 1
ATOM 796 O O . ASP A 1 104 ? 12.509 10.861 -17.680 1.00 90.88 104 ASP A O 1
ATOM 800 N N . ASP A 1 105 ? 11.633 8.806 -17.926 1.00 92.44 105 ASP A N 1
ATOM 801 C CA . ASP A 1 105 ? 11.162 8.689 -16.551 1.00 92.44 105 ASP A CA 1
ATOM 802 C C . ASP A 1 105 ? 12.334 8.373 -15.613 1.00 92.44 105 ASP A C 1
ATOM 804 O O . ASP A 1 105 ? 13.002 7.343 -15.701 1.00 92.44 105 ASP A O 1
ATOM 808 N N . SER A 1 106 ? 12.603 9.260 -14.654 1.00 92.00 106 SER A N 1
ATOM 809 C CA . SER A 1 106 ? 13.608 8.986 -13.619 1.00 92.00 106 SER A CA 1
ATOM 810 C C . SER A 1 106 ? 13.066 8.157 -12.463 1.00 92.00 106 S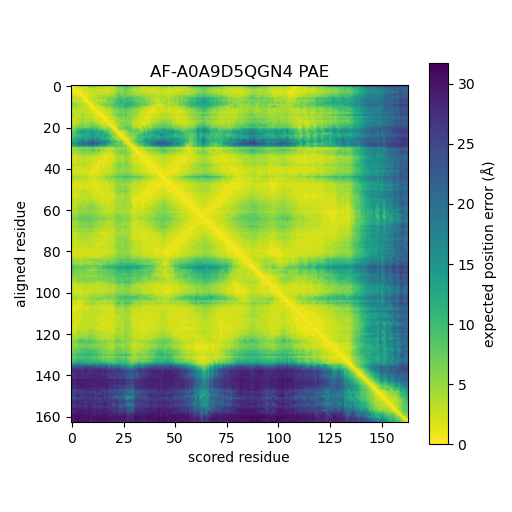ER A C 1
ATOM 812 O O . SER A 1 106 ? 13.841 7.499 -11.767 1.00 92.00 106 SER A O 1
ATOM 814 N N . GLU A 1 107 ? 11.760 8.236 -12.215 1.00 94.12 107 GLU A N 1
ATOM 815 C CA . GLU A 1 107 ? 11.116 7.685 -11.029 1.00 94.12 107 GLU A CA 1
ATOM 816 C C . GLU A 1 107 ? 9.699 7.209 -11.345 1.00 94.12 107 GLU A C 1
ATOM 818 O O . GLU A 1 107 ? 9.012 7.798 -12.175 1.00 94.12 107 GLU A O 1
ATOM 823 N N . VAL A 1 108 ? 9.251 6.175 -10.634 1.00 94.25 108 VAL A N 1
ATOM 824 C CA . VAL A 1 108 ? 7.854 5.730 -10.634 1.00 94.25 108 VAL A CA 1
ATOM 825 C C . VAL A 1 108 ? 7.283 5.925 -9.239 1.00 94.25 108 VAL A C 1
ATOM 827 O O . VAL A 1 108 ? 7.812 5.396 -8.254 1.00 94.25 108 VAL A O 1
ATOM 830 N N . ASP A 1 109 ? 6.201 6.694 -9.154 1.00 92.88 109 ASP A N 1
ATOM 831 C CA . ASP A 1 109 ? 5.478 6.921 -7.910 1.00 92.88 109 ASP A CA 1
ATOM 832 C C . ASP A 1 109 ? 4.419 5.840 -7.692 1.00 92.88 109 ASP A C 1
ATOM 834 O O . ASP A 1 109 ? 3.375 5.815 -8.337 1.00 92.88 109 ASP A O 1
ATOM 838 N N . THR A 1 110 ? 4.688 4.953 -6.741 1.00 92.75 110 THR A N 1
ATOM 839 C CA . THR A 1 110 ? 3.839 3.806 -6.403 1.00 92.75 110 THR A CA 1
ATOM 840 C C . THR A 1 110 ? 3.086 4.029 -5.094 1.00 92.75 110 THR A C 1
ATOM 842 O O . THR A 1 110 ? 2.605 3.089 -4.462 1.00 92.75 110 THR A O 1
ATOM 845 N N . ARG A 1 111 ? 3.023 5.279 -4.603 1.00 91.88 111 ARG A N 1
ATOM 846 C CA . ARG A 1 111 ? 2.288 5.614 -3.371 1.00 91.88 111 ARG A CA 1
ATOM 847 C C . ARG A 1 111 ? 0.805 5.270 -3.464 1.00 91.88 111 ARG A C 1
ATOM 849 O O . ARG A 1 111 ? 0.281 4.800 -2.464 1.00 91.88 111 ARG A O 1
ATOM 856 N N . GLN A 1 112 ? 0.176 5.431 -4.629 1.00 90.88 112 GLN A N 1
ATOM 857 C CA . GLN A 1 112 ? -1.235 5.077 -4.803 1.00 90.88 112 GLN A CA 1
ATOM 858 C C . GLN A 1 112 ? -1.470 3.571 -4.638 1.00 90.88 112 GLN A C 1
ATOM 860 O O . GLN A 1 112 ? -2.252 3.177 -3.788 1.00 90.88 112 GLN A O 1
ATOM 865 N N . THR A 1 113 ? -0.725 2.728 -5.356 1.00 92.31 113 THR A N 1
ATOM 866 C CA . THR A 1 113 ? -0.825 1.264 -5.226 1.00 92.31 113 THR A CA 1
ATOM 867 C C . THR A 1 113 ? -0.576 0.803 -3.792 1.00 92.31 113 THR A C 1
ATOM 869 O O . THR A 1 113 ? -1.287 -0.046 -3.267 1.00 92.31 113 THR A O 1
ATOM 872 N N . LEU A 1 114 ? 0.417 1.400 -3.124 1.00 92.88 114 LEU A N 1
ATOM 873 C CA . LEU A 1 114 ? 0.686 1.121 -1.716 1.00 92.88 114 LEU A CA 1
ATOM 874 C C . LEU A 1 114 ? -0.487 1.531 -0.812 1.00 92.88 114 LEU A C 1
ATOM 876 O O . LEU A 1 114 ? -0.814 0.803 0.117 1.00 92.88 114 LEU A O 1
ATOM 880 N N . TYR A 1 115 ? -1.110 2.683 -1.064 1.00 92.50 115 TYR A N 1
ATOM 881 C CA . TYR A 1 115 ? -2.297 3.125 -0.335 1.00 92.50 115 TYR A CA 1
ATOM 882 C C . TYR A 1 115 ? -3.464 2.149 -0.519 1.00 92.50 115 TYR A C 1
ATOM 884 O O . TYR A 1 115 ? -4.066 1.736 0.471 1.00 92.50 115 TYR A O 1
ATOM 892 N N . ASP A 1 116 ? -3.732 1.734 -1.756 1.00 92.19 116 ASP A N 1
ATOM 893 C CA . ASP A 1 116 ? -4.811 0.801 -2.083 1.00 92.19 116 ASP A CA 1
ATOM 894 C C . ASP A 1 116 ? -4.613 -0.550 -1.372 1.00 92.19 116 ASP A C 1
ATOM 896 O O . ASP A 1 116 ? -5.562 -1.110 -0.814 1.00 92.19 116 ASP A O 1
ATOM 900 N N . GLU A 1 117 ? -3.372 -1.038 -1.291 1.00 94.69 117 GLU A N 1
ATOM 901 C CA . GLU A 1 117 ? -3.053 -2.255 -0.537 1.00 94.69 117 GLU A CA 1
ATOM 902 C C . GLU A 1 117 ? -3.247 -2.067 0.979 1.00 94.69 117 GLU A C 1
ATOM 904 O O . GLU A 1 117 ? -3.822 -2.926 1.649 1.00 94.69 117 GLU A O 1
ATOM 909 N N . ILE A 1 118 ? -2.826 -0.930 1.545 1.00 93.69 118 ILE A N 1
ATOM 910 C CA . ILE A 1 118 ? -3.048 -0.629 2.971 1.00 93.69 118 ILE A CA 1
ATOM 911 C C . ILE A 1 118 ? -4.548 -0.603 3.284 1.00 93.69 118 ILE A C 1
ATOM 913 O O . ILE A 1 118 ? -4.971 -1.151 4.304 1.00 93.69 118 ILE A O 1
ATOM 917 N N . MET A 1 119 ? -5.355 0.010 2.416 1.00 91.62 119 MET A N 1
ATOM 918 C CA . MET A 1 119 ? -6.812 0.034 2.563 1.00 91.62 119 MET A CA 1
ATOM 919 C C . MET A 1 119 ? -7.416 -1.365 2.426 1.00 91.62 119 MET 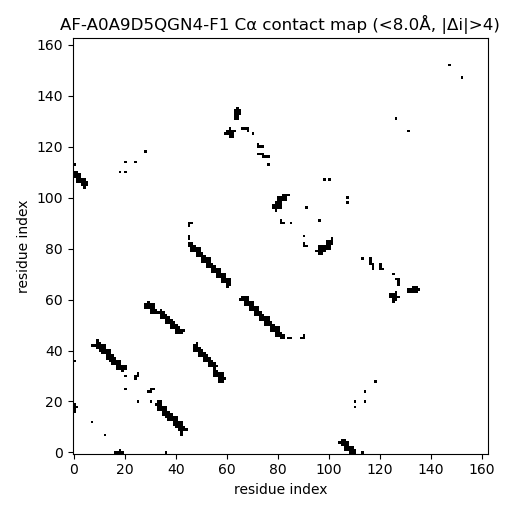A C 1
A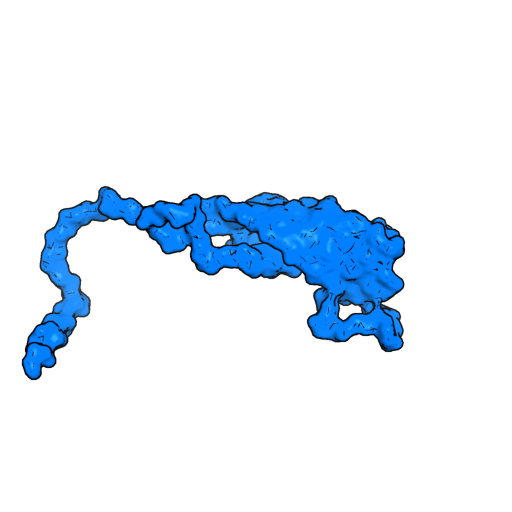TOM 921 O O . MET A 1 119 ? -8.339 -1.704 3.162 1.00 91.62 119 MET A O 1
ATOM 925 N N . THR A 1 120 ? -6.864 -2.205 1.552 1.00 92.81 120 THR A N 1
ATOM 926 C CA . THR A 1 120 ? -7.277 -3.608 1.401 1.00 92.81 120 THR A CA 1
ATOM 927 C C . THR A 1 120 ? -6.962 -4.437 2.650 1.00 92.81 120 THR A C 1
ATOM 929 O O . THR A 1 120 ? -7.755 -5.292 3.046 1.00 92.81 120 THR A O 1
ATOM 932 N N .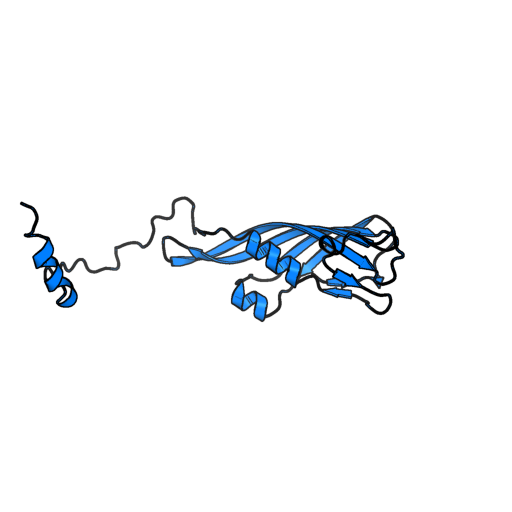 ALA A 1 121 ? -5.846 -4.153 3.326 1.00 93.50 121 ALA A N 1
ATOM 933 C CA . ALA A 1 121 ? -5.472 -4.796 4.585 1.00 93.50 121 ALA A CA 1
ATOM 934 C C . ALA A 1 121 ? -6.292 -4.309 5.798 1.00 93.50 121 ALA A C 1
ATOM 936 O O . ALA A 1 121 ? -6.230 -4.920 6.871 1.00 93.50 121 ALA A O 1
ATOM 937 N N . MET A 1 122 ? -7.055 -3.220 5.661 1.00 92.50 122 MET A N 1
ATOM 938 C CA . MET A 1 122 ? -7.860 -2.661 6.741 1.00 92.50 122 MET A CA 1
ATOM 939 C C . MET A 1 122 ? -9.036 -3.595 7.096 1.00 92.50 122 MET A C 1
ATOM 941 O O . MET A 1 122 ? -9.842 -3.946 6.232 1.00 92.50 122 MET A O 1
ATOM 945 N N . PRO A 1 123 ? -9.214 -3.977 8.375 1.00 92.19 123 PRO A N 1
ATOM 946 C CA . PRO A 1 123 ? -10.359 -4.772 8.793 1.00 92.19 123 PRO A CA 1
ATOM 947 C C . PRO A 1 123 ? -11.679 -4.030 8.581 1.00 92.19 123 PRO A C 1
ATOM 949 O O . PRO A 1 123 ? -11.804 -2.859 8.930 1.00 92.19 123 PRO A O 1
ATOM 952 N N . ILE A 1 124 ? -12.706 -4.756 8.134 1.00 91.19 124 ILE A N 1
ATOM 953 C CA . ILE A 1 124 ? -14.072 -4.223 7.972 1.00 91.19 124 ILE A CA 1
ATOM 954 C C . ILE A 1 124 ? -14.651 -3.738 9.318 1.00 91.19 124 ILE A C 1
ATOM 956 O O . ILE A 1 124 ? -15.416 -2.780 9.358 1.00 91.19 124 ILE A O 1
ATOM 960 N N . MET A 1 125 ? -14.288 -4.400 10.424 1.00 93.75 125 MET A N 1
ATOM 961 C CA . MET A 1 125 ? -14.771 -4.102 11.779 1.00 93.75 125 MET A CA 1
ATOM 962 C C . MET A 1 125 ? -13.590 -3.963 12.753 1.00 93.75 125 MET A C 1
ATOM 964 O O . MET A 1 125 ? -13.266 -4.920 13.464 1.00 93.75 125 MET A O 1
ATOM 968 N N . PRO A 1 126 ? -12.902 -2.808 12.780 1.00 94.25 126 PRO A N 1
ATOM 969 C CA . PRO A 1 126 ? -11.794 -2.578 13.699 1.00 94.25 126 PRO A CA 1
ATOM 970 C C . PRO A 1 126 ? -12.281 -2.546 15.153 1.00 94.25 126 PRO A C 1
ATOM 972 O O . PRO A 1 126 ? -13.265 -1.889 15.496 1.00 94.25 126 PRO A O 1
ATOM 975 N N . LEU A 1 127 ? -11.561 -3.236 16.037 1.00 95.38 127 LEU A N 1
ATOM 976 C CA . LEU A 1 127 ? -11.835 -3.272 17.472 1.00 95.38 127 LEU A CA 1
ATOM 977 C C . LEU A 1 127 ? -10.602 -2.802 18.245 1.00 95.38 127 LEU A C 1
ATOM 979 O O . LEU A 1 127 ? -9.488 -3.210 17.930 1.00 95.38 127 LEU A O 1
ATOM 983 N N . CYS A 1 128 ? -10.798 -1.996 19.292 1.00 93.56 128 CYS A N 1
ATOM 984 C CA . CYS A 1 128 ? -9.706 -1.571 20.181 1.00 93.56 128 CYS A CA 1
ATOM 985 C C . CYS A 1 128 ? -9.125 -2.729 21.015 1.00 93.56 128 CYS A C 1
ATOM 987 O O . CYS A 1 128 ? -8.004 -2.648 21.507 1.00 93.56 128 CYS A O 1
ATOM 989 N N . SER A 1 129 ? -9.889 -3.812 21.172 1.00 92.12 129 SER A N 1
ATOM 990 C CA . SER A 1 129 ? -9.494 -5.054 21.834 1.00 92.12 129 SER A CA 1
ATOM 991 C C . SER A 1 129 ? -10.398 -6.198 21.352 1.00 92.12 129 SER A C 1
ATOM 993 O O . SER A 1 129 ? -11.582 -5.939 21.095 1.00 92.12 129 SER A O 1
ATOM 995 N N . PRO A 1 130 ? -9.906 -7.453 21.276 1.00 90.88 130 PRO A N 1
ATOM 996 C CA . PRO A 1 130 ? -10.737 -8.626 20.982 1.00 90.88 130 PRO A CA 1
ATOM 997 C C . PRO A 1 130 ? -11.968 -8.746 21.895 1.00 90.88 130 PRO A C 1
ATOM 999 O O . PRO A 1 130 ? -13.036 -9.159 21.449 1.00 90.88 130 PRO A O 1
ATOM 1002 N N . ASP A 1 131 ? -11.837 -8.300 23.148 1.00 92.06 131 ASP A N 1
ATOM 1003 C CA . ASP A 1 131 ? -12.873 -8.381 24.184 1.00 92.06 131 ASP A CA 1
ATOM 1004 C C . ASP A 1 131 ? -13.553 -7.030 24.475 1.00 92.06 131 ASP A C 1
ATOM 1006 O O . ASP A 1 131 ? -14.160 -6.851 25.535 1.00 92.06 131 ASP A O 1
ATOM 1010 N N . CYS A 1 132 ? -13.452 -6.050 23.564 1.00 92.75 132 CYS A N 1
ATOM 1011 C CA . CYS A 1 132 ? -14.063 -4.724 23.737 1.00 92.75 132 CYS A CA 1
ATOM 1012 C C . CYS A 1 132 ? -15.536 -4.860 24.141 1.00 92.75 132 CYS A C 1
ATOM 1014 O O . CYS A 1 132 ? -16.289 -5.504 23.431 1.00 92.75 132 CYS A O 1
ATOM 1016 N N . ARG A 1 133 ? -15.990 -4.270 25.252 1.00 91.31 133 ARG A N 1
ATOM 1017 C CA . ARG A 1 133 ? -17.379 -4.460 25.725 1.00 91.31 133 ARG A CA 1
ATOM 1018 C C .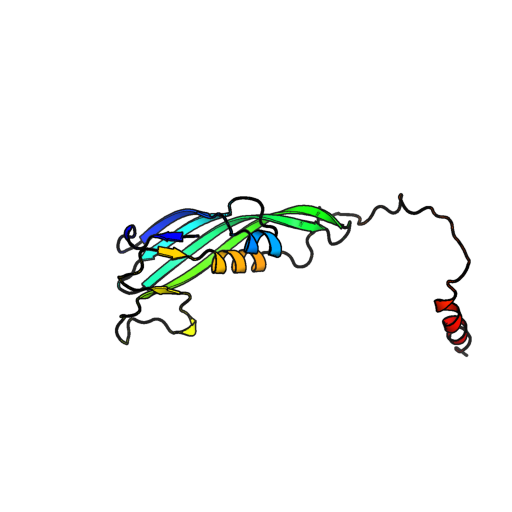 ARG A 1 133 ? -18.413 -3.644 24.947 1.00 91.31 133 ARG A C 1
ATOM 1020 O O . ARG A 1 133 ? -19.579 -4.029 24.911 1.00 91.31 133 ARG A O 1
ATOM 1027 N N . GLY A 1 134 ? -17.970 -2.611 24.238 1.00 90.12 134 GLY A N 1
ATOM 1028 C CA . GLY A 1 134 ? -18.822 -1.595 23.628 1.00 90.12 134 GLY A CA 1
ATOM 1029 C C . GLY A 1 134 ? -18.941 -0.362 24.515 1.00 90.12 134 GLY A C 1
ATOM 1030 O O . GLY A 1 134 ? -18.212 -0.244 25.495 1.00 90.12 134 GLY A O 1
ATOM 1031 N N . VAL A 1 135 ? -19.822 0.564 24.143 1.00 89.31 135 VAL A N 1
ATOM 1032 C CA . VAL A 1 135 ? -20.061 1.792 24.915 1.00 89.31 135 VAL A CA 1
ATOM 1033 C C . VAL A 1 135 ? -20.480 1.430 26.345 1.00 89.31 135 VAL A C 1
ATOM 1035 O O . VAL A 1 135 ? -21.474 0.726 26.541 1.00 89.31 135 VAL A O 1
ATOM 1038 N N . GLU A 1 136 ? -19.726 1.897 27.343 1.00 74.19 136 GLU A N 1
ATOM 1039 C CA . GLU A 1 136 ? -20.102 1.741 28.748 1.00 74.19 136 GLU A CA 1
ATOM 1040 C C . GLU A 1 136 ? -21.341 2.603 29.027 1.00 74.19 136 GLU A C 1
ATOM 1042 O O . GLU A 1 136 ? -21.357 3.815 28.822 1.00 74.19 136 GLU A O 1
ATOM 1047 N N . ASN A 1 137 ? -22.426 1.959 29.458 1.00 65.12 137 ASN A N 1
ATOM 1048 C CA . ASN A 1 137 ? -23.753 2.567 29.614 1.00 65.12 137 ASN A CA 1
ATOM 1049 C C . ASN A 1 137 ? -23.881 3.402 30.906 1.00 65.12 137 ASN A C 1
ATOM 1051 O O . ASN A 1 137 ? -24.981 3.654 31.395 1.00 65.12 137 ASN A O 1
ATOM 1055 N N . ASP A 1 138 ? -22.754 3.807 31.484 1.00 59.25 138 ASP A N 1
ATOM 1056 C CA . ASP A 1 138 ? -22.693 4.492 32.775 1.00 59.25 138 ASP A CA 1
ATOM 1057 C C . ASP A 1 138 ? -22.963 5.999 32.622 1.00 59.25 138 ASP A C 1
ATOM 1059 O O . ASP A 1 138 ? -23.311 6.680 33.586 1.00 59.25 138 ASP A O 1
ATOM 1063 N N . ALA A 1 139 ? -22.856 6.513 31.392 1.00 55.53 139 ALA A N 1
ATOM 1064 C CA . ALA A 1 139 ? -23.093 7.912 31.044 1.00 55.53 139 ALA A CA 1
ATOM 1065 C C . ALA A 1 139 ? -24.551 8.230 30.668 1.00 55.53 139 ALA A C 1
ATOM 1067 O O . ALA A 1 139 ? -24.876 9.399 30.462 1.00 55.53 139 ALA A O 1
ATOM 1068 N N . VAL A 1 140 ? -25.437 7.230 30.571 1.00 57.44 140 VAL A N 1
ATOM 1069 C CA . VAL A 1 140 ? -26.866 7.467 30.329 1.00 57.44 140 VAL A CA 1
ATOM 1070 C C . VAL A 1 140 ? -27.569 7.495 31.684 1.00 57.44 140 VAL A C 1
ATOM 1072 O O . VAL A 1 140 ? -27.642 6.453 32.346 1.00 57.44 140 VAL A O 1
ATOM 1075 N N . PRO A 1 141 ? -28.107 8.648 32.129 1.00 59.06 141 PRO A N 1
ATOM 1076 C CA . PRO A 1 141 ? -28.999 8.663 33.273 1.00 59.06 141 PRO A CA 1
ATOM 1077 C C . PRO A 1 141 ? -30.109 7.653 32.991 1.00 59.06 141 PRO A C 1
ATOM 1079 O O . PRO A 1 141 ? -30.838 7.786 32.009 1.00 59.06 141 PRO A O 1
ATOM 1082 N N . ARG A 1 142 ? -30.241 6.625 33.835 1.00 58.31 142 ARG A N 1
ATOM 1083 C CA . ARG A 1 142 ? -31.410 5.736 33.825 1.00 58.31 142 ARG A CA 1
ATOM 1084 C C . ARG A 1 142 ? -32.617 6.477 34.392 1.00 58.31 142 ARG A C 1
ATOM 1086 O O . ARG A 1 142 ? -33.267 5.985 35.310 1.00 58.31 142 ARG A O 1
ATOM 1093 N N . ASP A 1 143 ? -32.894 7.666 33.881 1.00 59.59 143 ASP A N 1
ATOM 1094 C CA . ASP A 1 143 ? -34.211 8.238 34.036 1.00 59.59 143 ASP A CA 1
ATOM 1095 C C . ASP A 1 143 ? -35.078 7.491 33.026 1.00 59.59 143 ASP A C 1
ATOM 1097 O O . ASP A 1 143 ? -34.999 7.703 31.815 1.00 59.59 143 ASP A O 1
ATOM 1101 N N . ARG A 1 144 ? -35.792 6.472 33.512 1.00 57.03 144 ARG A N 1
ATOM 1102 C CA . ARG A 1 144 ? -36.855 5.849 32.730 1.00 57.03 144 ARG A CA 1
ATOM 1103 C C . ARG A 1 144 ? -37.962 6.882 32.640 1.00 57.03 144 ARG A C 1
ATOM 1105 O O . ARG A 1 144 ? -38.874 6.888 33.460 1.00 57.03 144 ARG A O 1
ATOM 1112 N N . ASP A 1 145 ? -37.873 7.744 31.642 1.00 59.62 145 ASP A N 1
ATOM 1113 C CA . ASP A 1 145 ? -39.067 8.398 31.161 1.00 59.62 145 ASP A CA 1
ATOM 1114 C C . ASP A 1 145 ? -39.905 7.323 30.455 1.00 59.62 145 ASP A C 1
ATOM 1116 O O . ASP A 1 145 ? -39.623 6.916 29.330 1.00 59.62 145 ASP A O 1
ATOM 1120 N N . ASP A 1 146 ? -40.896 6.786 31.171 1.00 61.19 146 ASP A N 1
ATOM 1121 C CA . ASP A 1 146 ? -41.883 5.849 30.625 1.00 61.19 146 ASP A CA 1
ATOM 1122 C C . ASP A 1 146 ? -42.843 6.550 29.633 1.00 61.19 146 ASP A C 1
ATOM 1124 O O . ASP A 1 146 ? -43.778 5.923 29.117 1.00 61.19 146 ASP A O 1
ATOM 1128 N N . SER A 1 147 ? -42.645 7.847 29.349 1.00 70.19 147 SER A N 1
ATOM 1129 C CA . SER A 1 147 ? -43.365 8.543 28.292 1.00 70.19 147 SER A CA 1
ATOM 1130 C C . SER A 1 147 ? -42.926 8.026 26.915 1.00 70.19 147 SER A C 1
ATOM 1132 O O . SER A 1 147 ? -41.759 8.019 26.526 1.00 70.19 147 SER A O 1
ATOM 1134 N N . ILE A 1 148 ? -43.895 7.496 26.171 1.00 65.12 148 ILE A N 1
ATOM 1135 C CA . ILE A 1 148 ? -43.672 7.016 24.807 1.00 65.12 148 ILE A CA 1
ATOM 1136 C C . ILE A 1 148 ? -43.496 8.242 23.909 1.00 65.12 148 ILE A C 1
ATOM 1138 O O . ILE A 1 148 ? -44.349 9.128 23.922 1.00 65.12 148 ILE A O 1
ATOM 1142 N N . ASP A 1 149 ? -42.432 8.261 23.098 1.00 78.25 149 ASP A N 1
ATOM 1143 C CA . ASP A 1 149 ? -42.203 9.322 22.113 1.00 78.25 149 ASP A CA 1
ATOM 1144 C C . ASP A 1 149 ? -43.457 9.504 21.225 1.00 78.25 149 ASP A C 1
ATOM 1146 O O . ASP A 1 149 ? -43.947 8.518 20.654 1.00 78.25 149 ASP A O 1
ATOM 1150 N N . PRO A 1 150 ? -43.972 10.739 21.057 1.00 78.38 150 PRO A N 1
ATOM 1151 C CA . PRO A 1 150 ? -45.155 11.029 20.246 1.00 78.38 150 PRO A CA 1
ATOM 1152 C C . PRO A 1 150 ? -45.105 10.440 18.827 1.00 78.38 150 PRO A C 1
ATOM 1154 O O . PRO A 1 150 ? -46.130 10.055 18.263 1.00 78.38 150 PRO A O 1
ATOM 1157 N N . ARG A 1 151 ? -43.910 10.306 18.233 1.00 80.56 151 ARG A N 1
ATOM 1158 C CA . ARG A 1 151 ? -43.714 9.707 16.901 1.00 80.56 151 ARG A CA 1
ATOM 1159 C C . ARG A 1 151 ? -44.092 8.225 16.871 1.00 80.56 151 ARG A C 1
ATOM 1161 O O . ARG A 1 151 ? -44.428 7.704 15.809 1.00 80.56 151 ARG A O 1
ATOM 1168 N N . TRP A 1 152 ? -44.008 7.538 18.008 1.00 78.94 152 TRP A N 1
ATOM 1169 C CA . TRP A 1 152 ? -44.201 6.092 18.137 1.00 78.94 152 TRP A CA 1
ATOM 1170 C C . TRP A 1 152 ? -45.616 5.728 18.607 1.00 78.94 152 TRP A C 1
ATOM 1172 O O . TRP A 1 152 ? -45.975 4.549 18.616 1.00 78.94 152 TRP A O 1
ATOM 1182 N N . GLU A 1 153 ? -46.470 6.711 18.910 1.00 79.44 153 GLU A N 1
ATOM 1183 C CA . GLU A 1 153 ? -47.865 6.483 19.313 1.00 79.44 153 GLU A CA 1
ATOM 1184 C C . GLU A 1 153 ? -48.662 5.661 18.290 1.00 79.44 153 GLU A C 1
ATOM 1186 O O . GLU A 1 153 ? -49.482 4.814 18.660 1.00 79.44 153 GLU A O 1
ATOM 1191 N N . ALA A 1 154 ? -48.391 5.848 16.994 1.00 76.88 154 ALA A N 1
ATOM 1192 C CA . ALA A 1 154 ? -49.066 5.133 15.913 1.00 76.88 154 ALA A CA 1
ATOM 1193 C C . ALA A 1 154 ? -48.849 3.607 15.965 1.00 76.88 154 ALA A C 1
ATOM 1195 O O . ALA A 1 154 ? -49.726 2.848 15.545 1.00 76.88 154 ALA A O 1
ATOM 1196 N N . LEU A 1 155 ? -47.731 3.146 16.541 1.00 76.00 155 LEU A N 1
ATOM 1197 C CA . LEU A 1 155 ? -47.394 1.724 16.662 1.00 76.00 155 LEU A CA 1
ATOM 1198 C C . LEU A 1 155 ? -48.263 0.991 17.696 1.00 76.00 155 LEU A C 1
ATOM 1200 O O . LEU A 1 155 ? -48.364 -0.236 17.648 1.00 76.00 155 LEU A O 1
ATOM 1204 N N . ARG A 1 156 ? -48.978 1.707 18.582 1.00 70.94 156 ARG A N 1
ATOM 1205 C CA . ARG A 1 156 ? -49.959 1.079 19.492 1.00 70.94 156 ARG A CA 1
ATOM 1206 C C . ARG A 1 156 ? -51.066 0.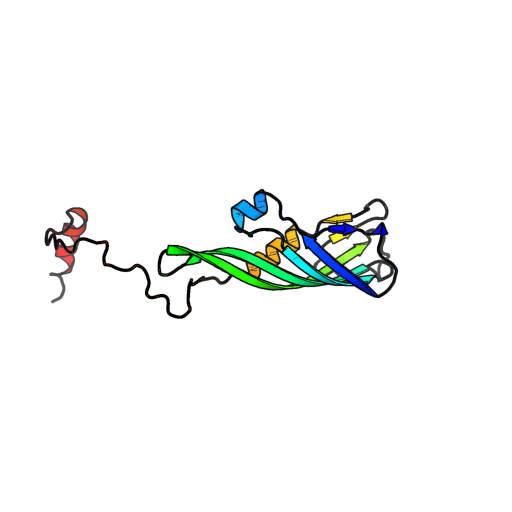355 18.734 1.00 70.94 156 ARG A C 1
ATOM 1208 O O . ARG A 1 156 ? -51.537 -0.676 19.206 1.00 70.94 156 ARG A O 1
ATOM 1215 N N . LYS A 1 157 ? -51.443 0.854 17.553 1.00 72.12 157 LYS A N 1
ATOM 1216 C CA . LYS A 1 157 ? -52.510 0.275 16.720 1.00 72.12 157 LYS A CA 1
ATOM 1217 C C . LYS A 1 157 ? -52.150 -1.110 16.165 1.00 72.12 157 LYS A C 1
ATOM 1219 O O . LYS A 1 157 ? -53.050 -1.869 15.830 1.00 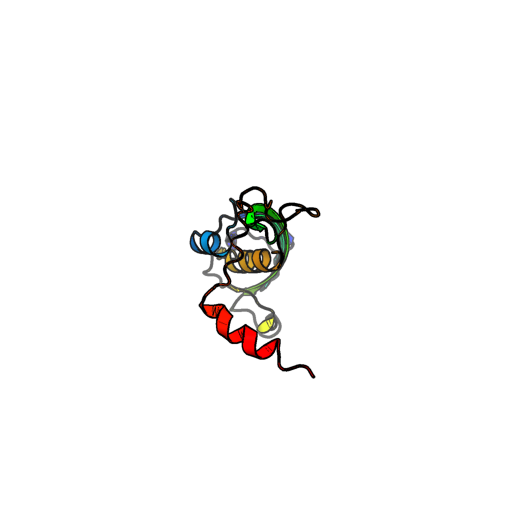72.12 157 LYS A O 1
ATOM 1224 N N . LEU A 1 158 ? -50.857 -1.445 16.110 1.00 73.62 158 LEU A N 1
ATOM 1225 C CA . LEU A 1 158 ? -50.351 -2.741 15.642 1.00 73.62 158 LEU A CA 1
ATOM 1226 C C . LEU A 1 158 ? -50.237 -3.780 16.769 1.00 73.62 158 LEU A C 1
ATOM 1228 O O . LEU A 1 158 ? -50.231 -4.978 16.509 1.00 73.62 158 LEU A O 1
ATOM 1232 N N . LYS A 1 159 ? -50.179 -3.345 18.036 1.00 62.06 159 LYS A N 1
ATOM 1233 C CA . LYS A 1 159 ? -50.095 -4.256 19.193 1.00 62.06 159 LYS A CA 1
ATOM 1234 C C . LYS A 1 159 ? -51.442 -4.911 19.530 1.00 62.06 159 LYS A C 1
ATOM 1236 O O . LYS A 1 159 ? -51.471 -5.920 20.224 1.00 62.06 159 LYS A O 1
ATOM 1241 N N . SER A 1 160 ? -52.547 -4.342 19.046 1.00 56.12 160 SER A N 1
ATOM 1242 C CA . SER A 1 160 ? -53.917 -4.822 19.274 1.00 56.12 160 SER A CA 1
ATOM 1243 C C . SER A 1 160 ? -54.485 -5.676 18.135 1.00 56.12 160 SER A C 1
ATOM 1245 O O . SER A 1 160 ? -55.598 -6.172 18.264 1.00 56.12 160 SER A O 1
ATOM 1247 N N . SER A 1 161 ? -53.764 -5.846 17.022 1.00 52.66 161 SER A N 1
ATOM 1248 C CA . SER A 1 161 ? -54.253 -6.535 15.816 1.00 52.66 161 SER A CA 1
ATOM 1249 C C . SER A 1 161 ? -53.792 -7.992 15.685 1.00 52.66 161 SER A C 1
ATOM 1251 O O . SER A 1 161 ? -53.834 -8.542 14.590 1.00 52.66 161 SER A O 1
ATOM 1253 N N . HIS A 1 162 ? -53.357 -8.625 16.778 1.00 52.72 162 HIS A N 1
ATOM 1254 C CA . HIS A 1 162 ? -53.174 -10.076 16.835 1.00 52.72 162 HIS A CA 1
ATOM 1255 C C . HIS A 1 162 ? -54.265 -10.689 17.717 1.00 52.72 162 HIS A C 1
ATOM 1257 O O . HIS A 1 162 ? -54.114 -10.746 18.936 1.00 52.72 162 HIS A O 1
ATOM 1263 N N . HIS A 1 163 ? -55.369 -11.083 17.083 1.00 42.50 163 HIS A N 1
ATOM 1264 C CA . HIS A 1 163 ? -56.240 -12.203 17.450 1.00 42.50 163 HIS A CA 1
ATOM 1265 C C . HIS A 1 163 ? -56.629 -12.891 16.143 1.00 42.50 163 HIS A C 1
ATOM 1267 O O . HIS A 1 163 ? -57.064 -12.160 15.224 1.00 42.50 163 HIS A O 1
#

Radius of gyration: 25.72 Å; Cα contacts (8 Å, |Δi|>4): 271; chains: 1; bounding box: 77×27×63 Å

Mean predicted aligned error: 9.52 Å

Sequence (163 aa):
MIINLKTLNQGRCTLAQDAVMSDEHVREGAIQGPVSCRGTLDVLHYQIHVAATFSCAVRATCSRCAEELSLPLHGEFRMILQHRDAPPGESAPADEVDFYYSDDDSEVDTRQTLYDEIMTAMPIMPLCSPDCRGVENDAVPRDRDDSIDPRWEALRKLKSSHH

Solvent-accessible surface area (backbone atoms only — not comparable to full-atom values): 9762 Å² total; per-residue (Å²): 60,76,47,54,54,81,79,60,58,85,39,82,42,78,47,77,50,72,26,76,72,54,76,66,56,35,70,78,58,31,51,51,71,57,34,42,34,42,35,40,34,43,31,54,97,39,38,35,43,38,43,35,36,44,40,39,34,28,53,45,57,16,74,59,51,65,47,80,36,80,44,81,47,68,53,72,54,72,46,31,38,34,39,69,86,40,53,95,88,61,56,74,61,77,92,67,50,75,40,78,45,52,93,86,51,57,61,48,80,41,42,62,64,51,48,55,50,53,58,68,66,51,66,96,71,43,62,82,41,101,78,62,88,32,63,74,72,81,82,54,78,85,71,78,70,85,70,73,58,79,89,57,57,70,58,58,68,64,75,72,68,80,125

pLDDT: mean 86.62, std 12.32, range [42.5, 97.38]